Protein AF-A0A5N5TKJ5-F1 (afdb_monomer)

Organism: NCBI:txid96803

Mean predicted aligned error: 15.12 Å

InterPro domains:
  IPR002557 Chitin binding domain [PS50940] (40-104)
  IPR036508 Chitin binding domain superfamily [SSF57625] (47-100)

Solvent-accessible surface area (backbone atoms only — not comparable to full-atom values): 9322 Å² total; per-residue (Å²): 134,87,82,80,95,79,81,95,72,79,74,80,70,78,76,73,74,76,82,70,72,84,66,80,72,65,76,55,47,65,67,58,98,58,39,53,54,40,43,51,61,48,22,50,69,64,67,45,79,70,41,59,42,60,32,34,79,39,33,38,24,27,26,42,13,38,72,52,97,88,67,50,44,31,41,44,100,60,72,46,71,42,61,93,67,24,30,49,24,54,72,77,65,42,68,39,79,52,92,52,90,65,63,38,52,37,85,55,74,81,60,50,85,70,39,80,63,49,67,46,78,44,70,38,75,88,39,88,54,28,31,29,45,22,53,86,34,39,69,50,72,87,37,67,60,76,80,76,81,73,86,126

Nearest PDB structures (foldseek):
  8in6-assembly1_A  TM=4.153E-01  e=6.806E-06  Aplysia kurodai
  4z4a-assembly1_A  TM=6.608E-01  e=1.375E-02  Pseudocercospora fuligena
  8ebb-assembly1_A  TM=4.143E-01  e=3.073E+00  Fusarium oxysporum f. sp. lycopersici
  3edl-assembly1_D  TM=5.108E-01  e=9.534E+00  Drosophila melanogaster
  7q4o-assembly1_C  TM=3.781E-01  e=8.407E+00  Homo sapiens

Secondary structure (DSSP, 8-state):
--------------------------S-TT--SSTT--HHHHHHHH--TT-EEE-SS-TTEEEEEEE-TTS-EEE-SSPEEPPTTEEEETTTTEEEE-SS----S--SGGGS----SS-EEEE-SS-TTEEEEEETTEEPSPEE--------

Radius of gyration: 24.61 Å; Cα contacts (8 Å, |Δi|>4): 238; chains: 1; bounding box: 104×35×36 Å

Foldseek 3Di:
DDDDDDDPPPPPPPPPPPPPPPPPPQPAQPQPPDLLDFQFNVQQVVVDFQQWAADQQAQQWIWGFHADPVGGTGTDLAIDGHPPQWGQNNVVSDTDGHPDDDGGSHPDCPNVDWQPQDFDWAANSRHNQWIWTDDRRDTDPIDGDDPPPPDD

Structure (mmCIF, N/CA/C/O backbone):
data_AF-A0A5N5TKJ5-F1
#
_entry.id   AF-A0A5N5TKJ5-F1
#
loop_
_atom_site.group_PDB
_atom_site.id
_atom_site.type_symbol
_atom_site.label_atom_id
_atom_site.label_alt_id
_atom_site.label_comp_id
_atom_site.label_asym_id
_atom_site.label_entity_id
_atom_site.label_seq_id
_atom_site.pdbx_PDB_ins_code
_atom_site.Cartn_x
_atom_site.Cartn_y
_atom_site.Cartn_z
_atom_site.occupancy
_atom_site.B_iso_or_equiv
_atom_site.auth_seq_id
_atom_site.auth_comp_id
_atom_site.auth_asym_id
_atom_site.auth_atom_id
_atom_site.pdbx_PDB_model_num
ATOM 1 N N . MET A 1 1 ? -73.879 13.593 -19.289 1.00 39.69 1 MET A N 1
ATOM 2 C CA . MET A 1 1 ? -72.584 12.938 -19.588 1.00 39.69 1 MET A CA 1
ATOM 3 C C . MET A 1 1 ? -71.512 13.962 -19.231 1.00 39.69 1 MET A C 1
ATOM 5 O O . MET A 1 1 ? -71.574 15.050 -19.777 1.00 39.69 1 MET A O 1
ATOM 9 N N . LYS A 1 2 ? -70.895 13.836 -18.043 1.00 41.53 2 LYS A N 1
ATOM 10 C CA . LYS A 1 2 ? -69.502 13.362 -17.836 1.00 41.53 2 LYS A CA 1
ATOM 11 C C . LYS A 1 2 ? -68.504 14.207 -18.648 1.00 41.53 2 LYS A C 1
ATOM 13 O O . LYS A 1 2 ? -68.621 14.227 -19.858 1.00 41.53 2 LYS A O 1
ATOM 18 N N . GLY A 1 3 ? -67.514 14.886 -18.088 1.00 35.53 3 GLY A N 1
ATOM 19 C CA . GLY A 1 3 ? -66.972 14.902 -16.739 1.00 35.53 3 GLY A CA 1
ATOM 20 C C . GLY A 1 3 ? -65.957 16.043 -16.653 1.00 35.53 3 GLY A C 1
ATOM 21 O O . GLY A 1 3 ? -65.399 16.472 -17.659 1.00 35.53 3 GLY A O 1
ATOM 22 N N . SER A 1 4 ? -65.825 16.564 -15.443 1.00 43.16 4 SER A N 1
ATOM 23 C CA . SER A 1 4 ? -65.094 17.770 -15.083 1.00 43.16 4 SER A CA 1
ATOM 24 C C . SER A 1 4 ? -63.581 17.641 -15.275 1.00 43.16 4 SER A C 1
ATOM 26 O O . SER A 1 4 ? -62.994 16.611 -14.958 1.00 43.16 4 SER A O 1
ATOM 28 N N . LEU A 1 5 ? -63.005 18.745 -15.749 1.00 50.66 5 LEU A N 1
ATOM 29 C CA . LEU A 1 5 ? -61.624 19.223 -15.668 1.00 50.66 5 LEU A CA 1
ATOM 30 C C . LEU A 1 5 ? -60.730 18.481 -14.646 1.00 50.66 5 LEU A C 1
ATOM 32 O O . LEU A 1 5 ? -60.745 18.791 -13.458 1.00 50.66 5 LEU A O 1
ATOM 36 N N . TYR A 1 6 ? -59.917 17.537 -15.114 1.00 48.31 6 TYR A N 1
ATOM 37 C CA . TYR A 1 6 ? -58.770 17.004 -14.380 1.00 48.31 6 TYR A CA 1
ATOM 38 C C . TYR A 1 6 ? -57.611 16.825 -15.363 1.00 48.31 6 TYR A C 1
ATOM 40 O O . TYR A 1 6 ? -57.827 16.463 -16.517 1.00 48.31 6 TYR A O 1
ATOM 48 N N . ILE A 1 7 ? -56.391 17.012 -14.856 1.00 47.88 7 ILE A N 1
ATOM 49 C CA . ILE A 1 7 ? -55.093 16.804 -15.523 1.00 47.88 7 ILE A CA 1
ATOM 50 C C . ILE A 1 7 ? -54.577 18.032 -16.301 1.00 47.88 7 ILE A C 1
ATOM 52 O O . ILE A 1 7 ? -54.312 17.996 -17.496 1.00 47.88 7 ILE A O 1
ATOM 56 N N . LEU A 1 8 ? -54.349 19.126 -15.567 1.00 45.50 8 LEU A N 1
ATOM 57 C CA . LEU A 1 8 ? -53.412 20.202 -15.937 1.00 45.50 8 LEU A CA 1
ATOM 58 C C . LEU A 1 8 ? -52.141 20.113 -15.067 1.00 45.50 8 LEU A C 1
ATOM 60 O O . LEU A 1 8 ? -51.624 21.087 -14.534 1.00 45.50 8 LEU A O 1
ATOM 64 N N . SER A 1 9 ? -51.653 18.888 -14.884 1.00 45.66 9 SER A N 1
ATOM 65 C CA . SER A 1 9 ? -50.318 18.583 -14.362 1.00 45.66 9 SER A CA 1
ATOM 66 C C . SER A 1 9 ? -49.782 17.383 -15.130 1.00 45.66 9 SER A C 1
ATOM 68 O O . SER A 1 9 ? -49.502 16.326 -14.575 1.00 45.66 9 SER A O 1
ATOM 70 N N . LEU A 1 10 ? -49.702 17.538 -16.454 1.00 44.81 10 LEU A N 1
ATOM 71 C CA . LEU A 1 10 ? -48.809 16.727 -17.268 1.00 44.81 10 LEU A CA 1
ATOM 72 C C . LEU A 1 10 ? -47.404 17.247 -17.000 1.00 44.81 10 LEU A C 1
ATOM 74 O O . LEU A 1 10 ? -46.910 18.187 -17.614 1.00 44.81 10 LEU A O 1
ATOM 78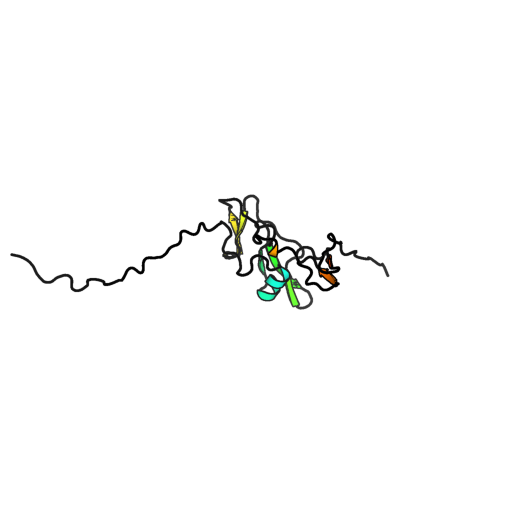 N N . VAL A 1 11 ? -46.854 16.654 -15.954 1.00 46.53 11 VAL A N 1
ATOM 79 C CA . VAL A 1 11 ? -45.448 16.450 -15.685 1.00 46.53 11 VAL A CA 1
ATOM 80 C C . VAL A 1 11 ? -44.692 16.266 -17.005 1.00 46.53 11 VAL A C 1
ATOM 82 O O . VAL A 1 11 ? -44.641 15.176 -17.562 1.00 46.53 11 VAL A O 1
ATOM 85 N N . ILE A 1 12 ? -44.115 17.349 -17.520 1.00 49.12 12 ILE A N 1
ATOM 86 C CA . ILE A 1 12 ? -43.004 17.276 -18.466 1.00 49.12 12 ILE A CA 1
ATOM 87 C C . ILE A 1 12 ? -41.753 17.183 -17.588 1.00 49.12 12 ILE A C 1
ATOM 89 O O . ILE A 1 12 ? -41.010 18.146 -17.427 1.00 49.12 12 ILE A O 1
ATOM 93 N N . PHE A 1 13 ? -41.561 16.029 -16.944 1.00 44.94 13 PHE A N 1
ATOM 94 C CA . PHE A 1 13 ? -40.211 15.581 -16.639 1.00 44.94 13 PHE A CA 1
ATOM 95 C C . PHE A 1 13 ? -39.753 14.896 -17.913 1.00 44.94 13 PHE A C 1
ATOM 97 O O . PHE A 1 13 ? -40.182 13.793 -18.239 1.00 44.94 13 PHE A O 1
ATOM 104 N N . ILE A 1 14 ? -38.950 15.624 -18.681 1.00 45.97 14 ILE A N 1
ATOM 105 C CA . ILE A 1 14 ? -38.057 15.015 -19.652 1.00 45.97 14 ILE A CA 1
ATOM 106 C C . ILE A 1 14 ? -37.255 14.007 -18.833 1.00 45.97 14 ILE A C 1
ATOM 108 O O . ILE A 1 14 ? -36.4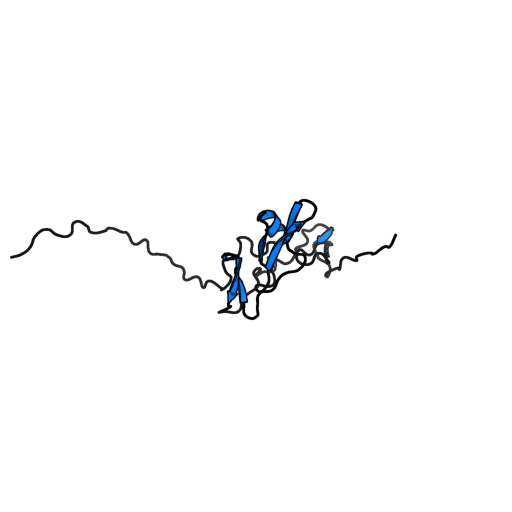35 14.402 -18.004 1.00 45.97 14 ILE A O 1
ATOM 112 N N . GLU A 1 15 ? -37.567 12.723 -19.002 1.00 44.34 15 GLU A N 1
ATOM 113 C CA . GLU A 1 15 ? -36.657 11.643 -18.664 1.00 44.34 15 GLU A CA 1
ATOM 114 C C . GLU A 1 15 ? -35.375 11.946 -19.438 1.00 44.34 15 GLU A C 1
ATOM 116 O O . GLU A 1 15 ? -35.259 11.691 -20.638 1.00 44.34 15 GLU A O 1
ATOM 121 N N . LEU A 1 16 ? -34.422 12.584 -18.760 1.00 49.03 16 LEU A N 1
ATOM 122 C CA . LEU A 1 16 ? -33.028 12.453 -19.121 1.00 49.03 16 LEU A CA 1
ATOM 123 C C . LEU A 1 16 ? -32.750 10.974 -18.922 1.00 49.03 16 LEU A C 1
ATOM 125 O O . LEU A 1 16 ? -32.536 10.529 -17.797 1.00 49.03 16 LEU A O 1
ATOM 129 N N . ALA A 1 17 ? -32.898 10.233 -20.021 1.00 43.38 17 ALA A N 1
ATOM 130 C CA . ALA A 1 17 ? -32.503 8.852 -20.148 1.00 43.38 17 ALA A CA 1
ATOM 131 C C . ALA A 1 17 ? -31.145 8.728 -19.469 1.00 43.38 17 ALA A C 1
ATOM 133 O O . ALA A 1 17 ? -30.146 9.293 -19.921 1.00 43.38 17 ALA A O 1
ATOM 134 N N . SER A 1 18 ? -31.167 8.066 -18.320 1.00 49.75 18 SER A N 1
ATOM 135 C CA . SER A 1 18 ? -29.999 7.629 -17.599 1.00 49.75 18 SER A CA 1
ATOM 136 C C . SER A 1 18 ? -29.209 6.783 -18.583 1.00 49.75 18 SER A C 1
ATOM 138 O O . SER A 1 18 ? -29.558 5.637 -18.871 1.00 49.75 18 SER A O 1
ATOM 140 N N . ASN A 1 19 ? -28.177 7.387 -19.167 1.00 43.00 19 ASN A N 1
ATOM 141 C CA . ASN A 1 19 ? -27.157 6.682 -19.915 1.00 43.00 19 ASN A CA 1
ATOM 142 C C . ASN A 1 19 ? -26.294 5.945 -18.886 1.00 43.00 19 ASN A C 1
ATOM 144 O O . ASN A 1 19 ? -25.122 6.259 -18.695 1.00 43.00 19 ASN A O 1
ATOM 148 N N . GLU A 1 20 ? -26.922 5.018 -18.163 1.00 43.94 20 GLU A N 1
ATOM 149 C CA . GLU A 1 20 ? -26.237 4.052 -17.330 1.00 43.94 20 GLU A CA 1
ATOM 150 C C . GLU A 1 20 ? -25.595 3.095 -18.320 1.00 43.94 20 GLU A C 1
ATOM 152 O O . GLU A 1 20 ? -26.176 2.117 -18.795 1.00 43.94 20 GLU A O 1
ATOM 157 N N . VAL A 1 21 ? -24.377 3.454 -18.717 1.00 37.38 21 VAL A N 1
ATOM 158 C CA . VAL A 1 21 ? -23.401 2.459 -19.113 1.00 37.38 21 VAL A CA 1
ATOM 159 C C . VAL A 1 21 ? -23.397 1.479 -17.948 1.00 37.38 21 VAL A C 1
ATOM 161 O O . VAL A 1 21 ? -22.948 1.835 -16.863 1.00 37.38 21 VAL A O 1
ATOM 164 N N . TYR A 1 22 ? -23.955 0.282 -18.151 1.00 37.84 22 TYR A N 1
ATOM 165 C CA . TYR A 1 22 ? -23.694 -0.872 -17.299 1.00 37.84 22 TYR A CA 1
ATOM 166 C C . TYR A 1 22 ? -22.195 -1.155 -17.416 1.00 37.84 22 TYR A C 1
ATOM 168 O O . TYR A 1 22 ? -21.749 -2.013 -18.179 1.00 37.84 22 TYR A O 1
ATOM 176 N N . GLY A 1 23 ? -21.408 -0.336 -16.721 1.00 35.34 23 GLY A N 1
ATOM 177 C CA . GLY A 1 23 ? -20.046 -0.635 -16.378 1.00 35.34 23 GLY A CA 1
ATOM 178 C C . GLY A 1 23 ? -20.148 -1.890 -15.547 1.00 35.34 23 GLY A C 1
ATOM 179 O O . GLY A 1 23 ? -20.817 -1.926 -14.520 1.00 35.34 23 GLY A O 1
ATOM 180 N N . PHE A 1 24 ? -19.546 -2.954 -16.048 1.00 38.41 24 PHE A N 1
ATOM 181 C CA . PHE A 1 24 ? -19.089 -4.018 -15.187 1.00 38.41 24 PHE A CA 1
ATOM 182 C C . PHE A 1 24 ? -18.173 -3.306 -14.184 1.00 38.41 24 PHE A C 1
ATOM 184 O O . PHE A 1 24 ? -17.051 -2.991 -14.558 1.00 38.41 24 PHE A O 1
ATOM 191 N N . GLU A 1 25 ? -18.665 -2.894 -13.011 1.00 43.00 25 GLU A N 1
ATOM 192 C CA . GLU A 1 25 ? -17.791 -2.454 -11.926 1.00 43.00 25 GLU A CA 1
ATOM 193 C C . GLU A 1 25 ? -16.975 -3.701 -11.600 1.00 43.00 25 GLU A C 1
ATOM 195 O O . GLU A 1 25 ? -17.534 -4.667 -11.063 1.00 43.00 25 GLU A O 1
ATOM 200 N N . PRO A 1 26 ? -15.689 -3.781 -11.999 1.00 48.16 26 PRO A N 1
ATOM 201 C CA . PRO A 1 26 ? -14.871 -4.823 -11.422 1.00 48.16 26 PRO A CA 1
ATOM 202 C C . PRO A 1 26 ? -14.911 -4.563 -9.909 1.00 48.16 26 PRO A C 1
ATOM 204 O O . PRO A 1 26 ? -14.977 -3.405 -9.495 1.00 48.16 26 PRO A O 1
ATOM 207 N N . GLN A 1 27 ? -14.954 -5.624 -9.100 1.00 45.88 27 GLN A N 1
ATOM 208 C CA . GLN A 1 27 ? -14.956 -5.581 -7.629 1.00 45.88 27 GLN A CA 1
ATOM 209 C C . GLN A 1 27 ? -13.607 -5.043 -7.122 1.00 45.88 27 GLN A C 1
ATOM 211 O O . GLN A 1 27 ? -12.815 -5.715 -6.475 1.00 45.88 27 GLN A O 1
ATOM 216 N N . VAL A 1 28 ? -13.314 -3.817 -7.517 1.00 52.50 28 VAL A N 1
ATOM 217 C CA . VAL A 1 28 ? -12.184 -2.999 -7.160 1.00 52.50 28 VAL A CA 1
ATOM 218 C C . VAL A 1 28 ? -12.868 -1.767 -6.607 1.00 52.50 28 VAL A C 1
ATOM 220 O O . VAL A 1 28 ? -13.186 -0.833 -7.341 1.00 52.50 28 VAL A O 1
ATOM 223 N N . GLY A 1 29 ? -13.260 -1.857 -5.330 1.00 53.44 29 GLY A N 1
ATOM 224 C CA . GLY A 1 29 ? -13.939 -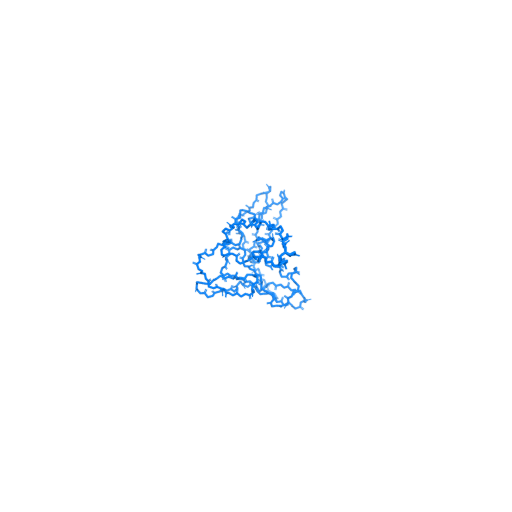0.767 -4.626 1.00 53.44 29 GLY A CA 1
ATOM 225 C C . GLY A 1 29 ? -13.229 0.540 -4.950 1.00 53.44 29 GLY A C 1
ATOM 226 O O . GLY A 1 29 ? -12.004 0.557 -4.886 1.00 53.44 29 GLY A O 1
ATOM 227 N N . THR A 1 30 ? -13.988 1.545 -5.402 1.00 59.00 30 THR A N 1
ATOM 228 C CA . THR A 1 30 ? -13.518 2.738 -6.133 1.00 59.00 30 THR A CA 1
ATOM 229 C C . THR A 1 30 ? -12.014 2.977 -5.984 1.00 59.00 30 THR A C 1
ATOM 231 O O . THR A 1 30 ? -11.565 3.510 -4.964 1.00 59.00 30 THR A O 1
ATOM 234 N N . LEU A 1 31 ? -11.234 2.513 -6.966 1.00 62.88 31 LEU A N 1
ATOM 235 C CA . LEU A 1 31 ? -9.795 2.760 -6.984 1.00 62.88 31 LEU A CA 1
ATOM 236 C C . LEU A 1 31 ? -9.534 4.269 -6.871 1.00 62.88 31 LEU A C 1
ATOM 238 O O . LEU A 1 31 ? -10.342 5.062 -7.364 1.00 62.88 31 LEU A O 1
ATOM 242 N N . PRO A 1 32 ? -8.426 4.679 -6.241 1.00 67.62 32 PRO A N 1
ATOM 243 C CA . PRO A 1 32 ? -8.021 6.073 -6.277 1.00 67.62 32 PRO A CA 1
ATOM 244 C C . PRO A 1 32 ? -7.740 6.522 -7.713 1.00 67.62 32 PRO A C 1
ATOM 246 O O . PRO A 1 32 ? -7.457 5.704 -8.591 1.00 67.62 32 PRO A O 1
ATOM 249 N N . ASP A 1 33 ? -7.791 7.840 -7.924 1.00 69.06 33 ASP A N 1
ATOM 250 C CA . ASP A 1 33 ? -7.579 8.476 -9.233 1.00 69.06 33 ASP A CA 1
ATOM 251 C C . ASP A 1 33 ? -6.249 8.058 -9.887 1.00 69.06 33 ASP A C 1
ATOM 253 O O . ASP A 1 33 ? -6.158 7.963 -11.111 1.00 69.06 33 ASP A O 1
ATOM 257 N N . ASP A 1 34 ? -5.234 7.775 -9.065 1.00 74.31 34 ASP A N 1
ATOM 258 C CA . ASP A 1 34 ? -4.008 7.091 -9.466 1.00 74.31 34 ASP A CA 1
ATOM 259 C C . ASP A 1 34 ? -3.962 5.703 -8.800 1.00 74.31 34 ASP A C 1
ATOM 261 O O . ASP A 1 34 ? -3.693 5.620 -7.603 1.00 74.31 34 ASP A O 1
ATOM 265 N N . PRO A 1 35 ? -4.220 4.607 -9.538 1.00 72.06 35 PRO A N 1
ATOM 266 C CA . PRO A 1 35 ? -4.225 3.250 -8.998 1.00 72.06 35 PRO A CA 1
ATOM 267 C C . PRO A 1 35 ? -2.817 2.672 -8.798 1.00 72.06 35 PRO A C 1
ATOM 269 O O . PRO A 1 35 ? -2.668 1.561 -8.282 1.00 72.06 35 PRO A O 1
ATOM 272 N N . CYS A 1 36 ? -1.775 3.417 -9.158 1.00 77.38 36 CYS A N 1
ATOM 273 C CA . CYS A 1 36 ? -0.377 3.029 -9.040 1.00 77.38 36 CYS A CA 1
ATOM 274 C C . CYS A 1 36 ? 0.384 3.947 -8.056 1.00 77.38 36 CYS A C 1
ATOM 276 O O . CYS A 1 36 ? 1.602 3.807 -7.935 1.00 77.38 36 CYS A O 1
ATOM 278 N N . ILE A 1 37 ? -0.312 4.843 -7.330 1.00 81.19 37 ILE A N 1
ATOM 279 C CA . ILE A 1 37 ? 0.312 5.714 -6.325 1.00 81.19 37 ILE A CA 1
ATOM 280 C C . ILE A 1 37 ? 0.994 4.872 -5.246 1.00 81.19 37 ILE A C 1
ATOM 282 O O . ILE A 1 37 ? 0.410 3.940 -4.686 1.00 81.19 37 ILE A O 1
ATOM 286 N N . ASP A 1 38 ? 2.251 5.192 -4.952 1.00 83.44 38 ASP A N 1
ATOM 287 C CA . ASP A 1 38 ? 2.979 4.488 -3.910 1.00 83.44 38 ASP A CA 1
ATOM 288 C C . ASP A 1 38 ? 2.408 4.831 -2.516 1.00 83.44 38 ASP A C 1
ATOM 290 O O . ASP A 1 38 ? 1.954 5.962 -2.287 1.00 83.44 38 ASP A O 1
ATOM 294 N N . PRO A 1 39 ? 2.431 3.891 -1.552 1.00 88.06 39 PRO A N 1
ATOM 295 C CA . PRO A 1 39 ? 1.876 4.117 -0.216 1.00 88.06 39 PRO A CA 1
ATOM 296 C C . PRO A 1 39 ? 2.486 5.316 0.526 1.00 88.06 39 PRO A C 1
ATOM 298 O O . PRO A 1 39 ? 1.821 5.920 1.373 1.00 88.06 39 PRO A O 1
ATOM 301 N N . TRP A 1 40 ? 3.733 5.681 0.215 1.00 87.75 40 TRP A N 1
ATOM 302 C CA . TRP A 1 40 ? 4.432 6.806 0.832 1.00 87.75 40 TRP A CA 1
ATOM 303 C C . TRP A 1 40 ? 3.828 8.136 0.394 1.00 87.75 40 TRP A C 1
ATOM 305 O O . TRP A 1 40 ? 3.398 8.940 1.229 1.00 87.75 40 TRP A O 1
ATOM 315 N N . THR A 1 41 ? 3.715 8.332 -0.917 1.00 87.00 41 THR A N 1
ATOM 316 C CA . THR A 1 41 ? 3.058 9.490 -1.521 1.00 87.00 41 THR A CA 1
ATOM 317 C C . THR A 1 41 ? 1.580 9.527 -1.140 1.00 87.00 41 THR A C 1
ATOM 319 O O . THR A 1 41 ? 1.069 10.587 -0.779 1.00 87.00 41 THR A O 1
ATOM 322 N N . ALA A 1 42 ? 0.895 8.380 -1.122 1.00 89.12 42 ALA A N 1
ATOM 323 C CA . ALA A 1 42 ? -0.510 8.298 -0.736 1.00 89.12 42 ALA A CA 1
ATOM 324 C C . ALA A 1 42 ? -0.746 8.748 0.718 1.00 89.12 42 ALA A C 1
ATOM 326 O O . ALA A 1 42 ? -1.629 9.572 0.966 1.00 89.12 42 ALA A O 1
ATOM 327 N N . CYS A 1 43 ? 0.057 8.277 1.679 1.00 91.75 43 CYS A N 1
ATOM 328 C CA . CYS A 1 43 ? -0.054 8.707 3.076 1.00 91.75 43 CYS A CA 1
ATOM 329 C C . CYS A 1 43 ? 0.339 10.174 3.284 1.00 91.75 43 CYS A C 1
ATOM 331 O O . CYS A 1 43 ? -0.325 10.8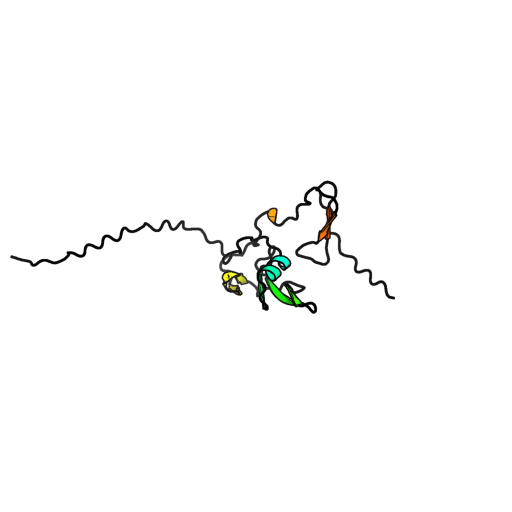82 4.048 1.00 91.75 43 CYS A O 1
ATOM 333 N N . SER A 1 44 ? 1.370 10.645 2.578 1.00 90.06 44 SER A N 1
ATOM 334 C CA . SER A 1 44 ? 1.786 12.049 2.616 1.00 90.06 44 SER A CA 1
ATOM 335 C C . SER A 1 44 ? 0.680 12.979 2.101 1.00 90.06 44 SER A C 1
ATOM 337 O O . SER A 1 44 ? 0.353 13.971 2.755 1.00 90.06 44 SER A O 1
ATOM 339 N N . ASN A 1 45 ? 0.037 12.613 0.986 1.00 89.56 45 ASN A N 1
ATOM 340 C CA . ASN A 1 45 ? -1.063 13.367 0.385 1.00 89.56 45 ASN A CA 1
ATOM 341 C C . ASN A 1 45 ? -2.335 13.325 1.232 1.00 89.56 45 ASN A C 1
ATOM 343 O O . ASN A 1 45 ? -2.995 14.351 1.398 1.00 89.56 45 ASN A O 1
ATOM 347 N N . ALA A 1 46 ? -2.681 12.152 1.774 1.00 88.81 46 ALA A N 1
ATOM 348 C CA . ALA A 1 46 ? -3.842 12.005 2.642 1.00 88.81 46 ALA A CA 1
ATOM 349 C C . ALA A 1 46 ? -3.707 12.885 3.890 1.00 88.81 46 ALA A C 1
ATOM 351 O O . ALA A 1 46 ? -4.690 13.484 4.317 1.00 88.81 46 ALA A O 1
ATOM 352 N N . ASN A 1 47 ? -2.496 12.981 4.458 1.00 89.94 47 ASN A N 1
ATOM 353 C CA . ASN A 1 47 ? -2.184 13.796 5.636 1.00 89.94 47 ASN A CA 1
ATOM 354 C C . ASN A 1 47 ? -3.148 13.544 6.821 1.00 89.94 47 ASN A C 1
ATOM 356 O O . ASN A 1 47 ? -3.501 14.446 7.585 1.00 89.94 47 ASN A O 1
ATOM 360 N N . VAL A 1 48 ? -3.599 12.296 6.967 1.00 93.50 48 VAL A N 1
ATOM 361 C CA . VAL A 1 48 ? -4.544 11.852 7.998 1.00 93.50 48 VAL A CA 1
ATOM 362 C C . VAL A 1 48 ? -3.981 10.605 8.669 1.00 93.50 48 VAL A C 1
ATOM 364 O O . VAL A 1 48 ? -3.647 9.618 8.015 1.00 93.50 48 VAL A O 1
ATOM 367 N N . LEU A 1 49 ? -3.878 10.642 9.998 1.00 94.44 49 LEU A N 1
ATOM 368 C CA . LEU A 1 49 ? -3.430 9.491 10.779 1.00 94.44 49 LEU A CA 1
ATOM 369 C C . LEU A 1 49 ? -4.474 8.379 10.759 1.00 94.44 49 LEU A C 1
ATOM 371 O O . LEU A 1 49 ? -5.674 8.634 10.828 1.00 94.44 49 LEU A O 1
ATOM 375 N N . LEU A 1 50 ? -3.986 7.142 10.736 1.00 94.06 50 LEU A N 1
ATOM 376 C CA . LEU A 1 50 ? -4.760 5.904 10.668 1.00 94.06 50 LEU A CA 1
ATOM 377 C C . LEU A 1 50 ? -5.595 5.749 9.388 1.00 94.06 50 LEU A C 1
ATOM 379 O O . LEU A 1 50 ? -6.345 4.780 9.275 1.00 94.06 50 LEU A O 1
ATOM 383 N N . TYR A 1 51 ? -5.443 6.661 8.424 1.00 95.44 51 TYR A N 1
ATOM 384 C CA . TYR A 1 51 ? -5.983 6.484 7.085 1.00 95.44 51 TYR A CA 1
ATOM 385 C C . TYR A 1 51 ? -5.337 5.263 6.430 1.00 95.44 51 TYR A C 1
ATOM 387 O O . TYR A 1 51 ? -4.158 4.988 6.663 1.00 95.44 51 TYR A O 1
ATOM 395 N N . LYS A 1 52 ? -6.105 4.507 5.648 1.00 95.06 52 LYS A N 1
ATOM 396 C CA . LYS A 1 52 ? -5.626 3.294 4.994 1.00 95.06 52 LYS A CA 1
ATOM 397 C C . LYS A 1 52 ? -5.495 3.531 3.500 1.00 95.06 52 LYS A C 1
ATOM 399 O O . LYS A 1 52 ? -6.432 3.977 2.837 1.00 95.06 52 LYS A O 1
ATOM 404 N N . VAL A 1 53 ? -4.327 3.194 2.979 1.00 91.56 53 VAL A N 1
ATOM 405 C CA . VAL A 1 53 ? -4.015 3.252 1.552 1.00 91.56 53 VAL A CA 1
ATOM 406 C C . VAL A 1 53 ? -3.804 1.828 1.060 1.00 91.56 53 VAL A C 1
ATOM 408 O O . VAL A 1 53 ? -3.309 0.980 1.797 1.00 91.56 53 VAL A O 1
ATOM 411 N N . TYR A 1 54 ? -4.253 1.533 -0.148 1.00 88.31 54 TYR A N 1
ATOM 412 C CA . TYR A 1 54 ? -4.182 0.193 -0.722 1.00 88.31 54 TYR A CA 1
ATOM 413 C C . TYR A 1 54 ? -2.728 -0.193 -1.041 1.00 88.31 54 TYR A C 1
ATOM 415 O O . TYR A 1 54 ? -1.867 0.671 -1.212 1.00 88.31 54 TYR A O 1
ATOM 423 N N . ASP A 1 55 ? -2.453 -1.491 -1.127 1.00 88.19 55 ASP A N 1
ATOM 424 C CA . ASP A 1 55 ? -1.231 -1.995 -1.752 1.00 88.19 55 ASP A CA 1
ATOM 425 C C . ASP A 1 55 ? -1.437 -2.054 -3.283 1.00 88.19 55 ASP A C 1
ATOM 427 O O . ASP A 1 55 ? -2.371 -2.714 -3.757 1.00 88.19 55 ASP A O 1
ATOM 431 N N . PRO A 1 56 ? -0.604 -1.372 -4.093 1.00 83.25 56 PRO A N 1
ATOM 432 C CA . PRO A 1 56 ? -0.793 -1.331 -5.544 1.00 83.25 56 PRO A CA 1
ATOM 433 C C . PRO A 1 56 ? -0.662 -2.675 -6.263 1.00 83.25 56 PRO A C 1
ATOM 435 O O . PRO A 1 56 ? -1.211 -2.839 -7.359 1.00 83.25 56 PRO A O 1
ATOM 438 N N . MET A 1 57 ? 0.063 -3.629 -5.677 1.00 79.44 57 MET A N 1
ATOM 439 C CA . MET A 1 57 ? 0.375 -4.935 -6.262 1.00 79.44 57 MET A CA 1
ATOM 440 C C . MET A 1 57 ? -0.473 -6.072 -5.700 1.00 79.44 57 MET A C 1
ATOM 442 O O . MET A 1 57 ? -0.581 -7.111 -6.355 1.00 79.44 57 MET A O 1
ATOM 446 N N . ASP A 1 58 ? -1.090 -5.886 -4.536 1.00 86.12 58 ASP A N 1
ATOM 447 C CA . ASP A 1 58 ? -1.901 -6.902 -3.875 1.00 86.12 58 ASP A CA 1
ATOM 448 C C . ASP A 1 58 ? -3.182 -6.295 -3.291 1.00 86.12 58 ASP A C 1
ATOM 450 O O . ASP A 1 58 ? -3.186 -5.677 -2.232 1.00 86.12 58 ASP A O 1
ATOM 454 N N . CYS A 1 59 ? -4.309 -6.519 -3.963 1.00 88.69 59 CYS A N 1
ATOM 455 C CA . CYS A 1 59 ? -5.612 -5.992 -3.548 1.00 88.69 59 CYS A CA 1
ATOM 456 C C . CYS A 1 59 ? -6.124 -6.546 -2.204 1.00 88.69 59 CYS A C 1
ATOM 458 O O . CYS A 1 59 ? -7.079 -6.003 -1.649 1.00 88.69 59 CYS A O 1
ATOM 460 N N . HIS A 1 60 ? -5.487 -7.579 -1.645 1.00 92.38 60 HIS A N 1
ATOM 461 C CA . HIS A 1 60 ? -5.799 -8.105 -0.312 1.00 92.38 60 HIS A CA 1
ATOM 462 C C . HIS A 1 60 ? -4.989 -7.413 0.789 1.00 92.38 60 HIS A C 1
ATOM 464 O O . HIS A 1 60 ? -5.086 -7.787 1.960 1.00 92.38 60 HIS A O 1
ATOM 470 N N . LYS A 1 61 ? -4.152 -6.434 0.430 1.00 93.19 61 LYS A N 1
ATOM 471 C CA . LYS A 1 61 ? -3.260 -5.736 1.347 1.00 93.19 61 LYS A CA 1
ATOM 472 C C . LYS A 1 61 ? -3.475 -4.232 1.331 1.00 93.19 61 LYS A C 1
ATOM 474 O O . LYS A 1 61 ? -3.961 -3.638 0.370 1.00 93.19 61 LYS A O 1
ATOM 479 N N . TYR A 1 62 ? -3.104 -3.617 2.444 1.00 94.31 62 TYR A N 1
ATOM 480 C CA . TYR A 1 62 ? -3.163 -2.178 2.640 1.00 94.31 62 TYR A CA 1
ATOM 481 C C . TYR A 1 62 ? -2.101 -1.726 3.640 1.00 94.31 62 TYR A C 1
ATOM 483 O O . TYR A 1 62 ? -1.609 -2.504 4.455 1.00 94.31 62 TYR A O 1
ATOM 491 N N . TYR A 1 63 ? -1.783 -0.443 3.624 1.00 95.31 63 TYR A N 1
ATOM 492 C CA . TYR A 1 63 ? -0.930 0.216 4.601 1.00 95.31 63 TYR A CA 1
ATOM 493 C C . TYR A 1 63 ? -1.764 1.156 5.456 1.00 95.31 63 TYR A C 1
ATOM 495 O O . TYR A 1 63 ? -2.777 1.696 5.009 1.00 95.31 63 TYR A O 1
ATOM 503 N N . GLN A 1 64 ? -1.329 1.372 6.693 1.00 96.75 64 GLN A N 1
ATOM 504 C CA . GLN A 1 64 ? -1.942 2.358 7.575 1.00 96.75 64 GLN A CA 1
ATOM 505 C C . GLN A 1 64 ? -1.005 3.551 7.745 1.00 96.75 64 GLN A C 1
ATOM 507 O O . GLN A 1 64 ? 0.165 3.382 8.068 1.00 96.75 64 GLN A O 1
ATOM 512 N N . CYS A 1 65 ? -1.517 4.762 7.568 1.00 96.62 65 CYS A N 1
ATOM 513 C CA . CYS A 1 65 ? -0.730 5.974 7.716 1.00 96.62 65 CYS A CA 1
ATOM 514 C C . CYS A 1 65 ? -0.491 6.272 9.203 1.00 96.62 65 CYS A C 1
ATOM 516 O O . CYS A 1 65 ? -1.425 6.485 9.978 1.00 96.62 65 CYS A O 1
ATOM 518 N N . ILE A 1 66 ? 0.766 6.276 9.624 1.00 95.88 66 ILE A N 1
ATOM 519 C CA . ILE A 1 66 ? 1.219 6.504 10.996 1.00 95.88 66 ILE A CA 1
ATOM 520 C C . ILE A 1 66 ? 2.132 7.728 11.057 1.00 95.88 66 ILE A C 1
ATOM 522 O O . ILE A 1 66 ? 2.637 8.192 10.040 1.00 95.88 66 ILE A O 1
ATOM 526 N N . LYS A 1 67 ? 2.320 8.275 12.261 1.00 95.50 67 LYS A N 1
ATOM 527 C CA . LYS A 1 67 ? 3.241 9.393 12.480 1.00 95.50 67 LYS A CA 1
ATOM 528 C C . LYS A 1 67 ? 4.609 8.875 12.893 1.00 95.50 67 LYS A C 1
ATOM 530 O O . LYS A 1 67 ? 4.679 8.088 13.838 1.00 95.50 67 LYS A O 1
ATOM 535 N N . ASP A 1 68 ? 5.664 9.350 12.247 1.00 91.69 68 ASP A N 1
ATOM 536 C CA . ASP A 1 68 ? 7.033 9.099 12.696 1.00 91.69 68 ASP A CA 1
ATOM 537 C C . ASP A 1 68 ? 7.447 10.044 13.849 1.00 91.69 68 ASP A C 1
ATOM 539 O O . ASP A 1 68 ? 6.674 10.886 14.324 1.00 91.69 68 ASP A O 1
ATOM 543 N N . SER A 1 69 ? 8.689 9.896 14.320 1.00 90.75 69 SER A N 1
ATOM 544 C CA . SER A 1 69 ? 9.280 10.742 15.366 1.00 90.75 69 SER A CA 1
ATOM 545 C C . SER A 1 69 ? 9.514 12.195 14.945 1.00 90.75 69 SER A C 1
ATOM 547 O O . SER A 1 69 ? 9.647 13.064 15.806 1.00 90.75 69 SER A O 1
ATOM 549 N N . GLU A 1 70 ? 9.581 12.460 13.643 1.00 92.50 70 GLU A N 1
ATOM 550 C CA . GLU A 1 70 ? 9.838 13.775 13.048 1.00 92.50 70 GLU A CA 1
ATOM 551 C C . GLU A 1 70 ? 8.532 14.523 12.734 1.00 92.50 70 GLU A C 1
ATOM 553 O O . GLU A 1 70 ? 8.530 15.727 12.482 1.00 92.50 70 GLU A O 1
ATOM 558 N N . GLY A 1 71 ? 7.399 13.830 12.849 1.00 90.62 71 GLY A N 1
ATOM 559 C CA . GLY A 1 71 ? 6.064 14.353 12.638 1.00 90.62 71 GLY A CA 1
ATOM 560 C C . GLY A 1 71 ? 5.509 14.121 11.232 1.00 90.62 71 GLY A C 1
ATOM 561 O O . GLY A 1 71 ? 4.399 14.594 10.972 1.00 90.62 71 GLY A O 1
ATOM 562 N N . ASN A 1 72 ? 6.218 13.396 10.366 1.00 90.94 72 ASN A N 1
ATOM 563 C CA . ASN A 1 72 ? 5.757 13.032 9.030 1.00 90.94 72 ASN A CA 1
ATOM 564 C C . ASN A 1 72 ? 4.706 11.919 9.111 1.00 90.94 72 ASN A C 1
ATOM 566 O O . ASN A 1 72 ? 4.736 11.083 10.017 1.00 90.94 72 ASN A O 1
ATOM 570 N N . ILE A 1 73 ? 3.768 11.914 8.160 1.00 93.44 73 ILE A N 1
ATOM 571 C CA . ILE A 1 73 ? 2.757 10.862 8.026 1.00 93.44 73 ILE A CA 1
ATOM 572 C C . ILE A 1 73 ? 3.199 9.906 6.925 1.00 93.44 73 ILE A C 1
ATOM 574 O O . ILE A 1 73 ? 3.236 10.281 5.755 1.00 93.44 73 ILE A O 1
ATOM 578 N N . LEU A 1 74 ? 3.534 8.686 7.327 1.00 92.56 74 LEU A N 1
ATOM 579 C CA . LEU A 1 74 ? 4.150 7.652 6.501 1.00 92.56 74 LEU A CA 1
ATOM 580 C C . LEU A 1 74 ? 3.336 6.355 6.606 1.00 92.56 74 LEU A C 1
ATOM 582 O O . LEU A 1 74 ? 2.648 6.159 7.610 1.00 92.56 74 LEU A O 1
ATOM 586 N N . PRO A 1 75 ? 3.376 5.460 5.610 1.00 94.25 75 PRO A N 1
ATOM 587 C CA . PRO A 1 75 ? 2.761 4.143 5.728 1.00 94.25 75 PRO A CA 1
ATOM 588 C C . PRO A 1 75 ? 3.448 3.305 6.820 1.00 94.25 75 PRO A C 1
ATOM 590 O O . PRO A 1 7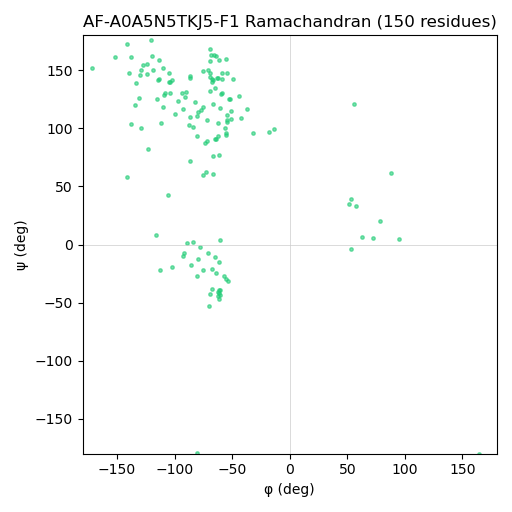5 ? 4.573 3.582 7.232 1.00 94.25 75 PRO A O 1
ATOM 593 N N . THR A 1 76 ? 2.777 2.252 7.285 1.00 93.25 76 THR A N 1
ATOM 594 C CA . THR A 1 76 ? 3.401 1.214 8.116 1.00 93.25 76 THR A CA 1
ATOM 595 C C . THR A 1 76 ? 4.566 0.546 7.385 1.00 93.25 76 THR A C 1
ATOM 597 O O . THR A 1 76 ? 4.490 0.331 6.181 1.00 93.25 76 THR A O 1
ATOM 600 N N . ASP A 1 77 ? 5.599 0.120 8.119 1.00 87.00 77 ASP A N 1
ATOM 601 C CA . ASP A 1 77 ? 6.786 -0.534 7.534 1.00 87.00 77 ASP A CA 1
ATOM 602 C C . ASP A 1 77 ? 6.461 -1.772 6.681 1.00 87.00 77 ASP A C 1
ATOM 604 O O . ASP A 1 77 ? 7.202 -2.116 5.768 1.00 87.00 77 ASP A O 1
ATOM 608 N N . ASN A 1 78 ? 5.372 -2.473 7.007 1.00 86.94 78 ASN A N 1
ATOM 609 C CA . ASN A 1 78 ? 4.890 -3.630 6.262 1.00 86.94 78 ASN A CA 1
ATOM 610 C C . ASN A 1 78 ? 3.397 -3.468 5.946 1.00 86.94 78 ASN A C 1
ATOM 612 O O . ASN A 1 78 ? 2.668 -2.864 6.750 1.00 86.94 78 ASN A O 1
ATOM 616 N N . PRO A 1 79 ? 2.922 -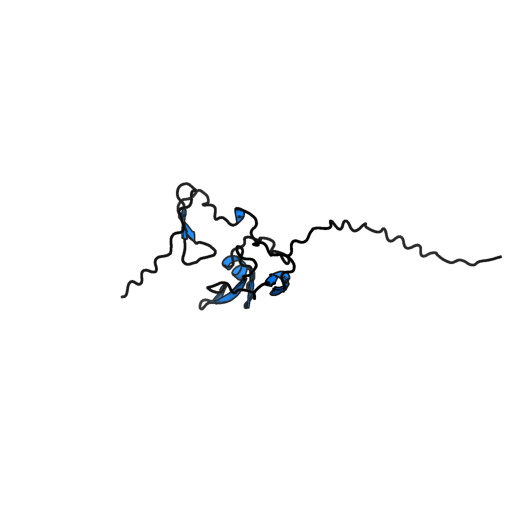4.042 4.828 1.00 92.62 79 PRO A N 1
ATOM 617 C CA . PRO A 1 79 ? 1.503 -4.075 4.525 1.00 92.62 79 PRO A CA 1
ATOM 618 C C . PRO A 1 79 ? 0.755 -4.981 5.508 1.00 92.62 79 PRO A C 1
ATOM 620 O O . PRO A 1 79 ? 1.225 -6.052 5.903 1.00 92.62 79 PRO A O 1
ATOM 623 N N . LEU A 1 80 ? -0.450 -4.562 5.871 1.00 95.62 80 LEU A N 1
ATOM 624 C CA . LEU A 1 80 ? -1.435 -5.368 6.574 1.00 95.62 80 LEU A CA 1
ATOM 625 C C . LEU A 1 80 ? -2.254 -6.154 5.552 1.00 95.62 80 LEU A C 1
ATOM 627 O O . LEU A 1 80 ? -2.552 -5.655 4.472 1.00 95.62 80 LEU A O 1
ATOM 631 N N . SER A 1 81 ? -2.611 -7.390 5.893 1.00 96.06 81 SER A N 1
ATOM 632 C CA . SER A 1 81 ? -3.443 -8.248 5.044 1.00 96.06 81 SER A CA 1
ATOM 633 C C . SER A 1 81 ? -4.878 -8.277 5.558 1.00 96.06 81 SER A C 1
ATOM 635 O O . SER A 1 81 ? -5.098 -8.315 6.770 1.00 96.06 81 SER A O 1
ATOM 637 N N . CYS A 1 82 ? -5.836 -8.280 4.638 1.00 95.94 82 CYS A N 1
ATOM 638 C CA . CYS A 1 82 ? -7.213 -8.657 4.918 1.00 95.94 82 CYS A CA 1
ATOM 639 C C . CYS A 1 82 ? -7.320 -10.160 5.225 1.00 95.94 82 CYS A C 1
ATOM 641 O O . CYS A 1 82 ? -6.397 -10.933 4.938 1.00 95.94 82 CYS A O 1
ATOM 643 N N . ASP A 1 83 ? -8.438 -10.579 5.826 1.00 96.56 83 ASP A N 1
ATOM 644 C CA . ASP A 1 83 ? -8.684 -12.001 6.068 1.00 96.56 83 ASP A CA 1
ATOM 645 C C . ASP A 1 83 ? -8.849 -12.761 4.738 1.00 96.56 83 ASP A C 1
ATOM 647 O O . ASP A 1 83 ? -9.082 -12.186 3.676 1.00 96.56 83 ASP A O 1
ATOM 651 N N . ALA A 1 84 ? -8.724 -14.088 4.782 1.00 93.56 84 ALA A N 1
ATOM 652 C CA . ALA A 1 84 ? -8.838 -14.913 3.582 1.00 93.56 84 ALA A CA 1
ATOM 653 C C . ALA A 1 84 ? -10.213 -14.750 2.901 1.00 93.56 84 ALA A C 1
ATOM 655 O O . ALA A 1 84 ? -11.251 -14.912 3.545 1.00 93.56 84 ALA A O 1
ATOM 656 N N . GLY A 1 85 ? -10.205 -14.491 1.589 1.00 91.56 85 GLY A N 1
ATOM 657 C CA . GLY A 1 85 ? -11.413 -14.214 0.801 1.00 91.56 85 GLY A CA 1
ATOM 658 C C . GLY A 1 85 ? -11.941 -12.787 0.961 1.00 91.56 85 GLY A C 1
ATOM 659 O O . GLY A 1 85 ? -13.128 -12.547 0.732 1.00 91.56 85 GLY A O 1
ATOM 660 N N . GLN A 1 86 ? -11.097 -11.860 1.420 1.00 94.56 86 GLN A N 1
ATOM 661 C CA . GLN A 1 86 ? -11.410 -10.442 1.505 1.00 94.56 86 GLN A CA 1
ATOM 662 C C . GLN A 1 86 ? -10.388 -9.593 0.755 1.00 94.56 86 GLN A C 1
ATOM 664 O O . GLN A 1 86 ? -9.189 -9.864 0.792 1.00 94.56 86 GLN A O 1
ATOM 669 N N . TYR A 1 87 ? -10.863 -8.495 0.179 1.00 92.69 87 TYR A N 1
ATOM 670 C CA . TYR A 1 87 ? -10.046 -7.462 -0.447 1.00 92.69 87 TYR A CA 1
ATOM 671 C C . TYR A 1 87 ? -10.142 -6.157 0.346 1.00 92.69 87 TYR A C 1
ATOM 673 O O . TYR A 1 87 ? -11.096 -5.933 1.098 1.00 92.69 87 TYR A O 1
ATOM 681 N N . PHE A 1 88 ? -9.163 -5.271 0.183 1.00 92.69 88 PHE A N 1
ATOM 682 C CA . PHE A 1 88 ? -9.229 -3.945 0.778 1.00 92.69 88 PHE A CA 1
ATOM 683 C C . PHE A 1 88 ? -10.117 -3.019 -0.066 1.00 92.69 88 PHE A C 1
ATOM 685 O O . PHE A 1 88 ? -9.782 -2.666 -1.198 1.00 92.69 88 PHE A O 1
ATOM 692 N N . ASN A 1 89 ? -11.247 -2.595 0.498 1.00 90.44 89 ASN A N 1
ATOM 693 C CA . ASN A 1 89 ? -12.126 -1.601 -0.100 1.00 90.44 89 ASN A CA 1
ATOM 694 C C . ASN A 1 89 ? -11.657 -0.198 0.313 1.00 90.44 89 ASN A C 1
ATOM 696 O O . ASN A 1 89 ? -11.896 0.258 1.435 1.00 90.44 89 ASN A O 1
ATOM 700 N N . TYR A 1 90 ? -10.987 0.493 -0.612 1.00 87.44 90 TYR A N 1
ATOM 701 C CA . TYR A 1 90 ? -10.432 1.825 -0.368 1.00 87.44 90 TYR A CA 1
ATOM 702 C C . TYR A 1 90 ? -11.510 2.865 -0.025 1.00 87.44 90 TYR A C 1
ATOM 704 O O . TYR A 1 90 ? -11.309 3.669 0.888 1.00 87.44 90 TYR A O 1
ATOM 712 N N . ALA A 1 91 ? -12.665 2.812 -0.694 1.00 87.00 91 ALA A N 1
ATOM 713 C CA . ALA A 1 91 ? -13.779 3.736 -0.477 1.00 87.00 91 ALA A CA 1
ATOM 714 C C . ALA A 1 91 ? -14.313 3.663 0.961 1.00 87.00 91 ALA A C 1
ATOM 716 O O . ALA A 1 91 ? -14.573 4.679 1.604 1.00 87.00 91 ALA A O 1
ATOM 717 N N . GLU A 1 92 ? -14.454 2.437 1.467 1.00 91.31 92 GLU A N 1
ATOM 718 C CA . GLU A 1 92 ? -15.008 2.155 2.792 1.00 91.31 92 GLU A CA 1
ATOM 719 C C . GLU A 1 92 ? -13.947 2.082 3.899 1.00 91.31 92 GLU A C 1
ATOM 721 O O . GLU A 1 92 ? -14.289 1.998 5.081 1.00 91.31 92 GLU A O 1
ATOM 726 N N . GLN A 1 93 ? -12.658 2.132 3.539 1.00 93.69 93 GLN A N 1
ATOM 727 C CA . GLN A 1 93 ? -11.523 2.056 4.465 1.00 93.69 93 GLN A CA 1
ATOM 728 C C . GLN A 1 93 ? -11.523 0.768 5.324 1.00 93.69 93 GLN A C 1
ATOM 730 O O . GLN A 1 93 ? -11.070 0.746 6.481 1.00 93.69 93 GLN A O 1
ATOM 735 N N . ASN A 1 94 ? -12.013 -0.339 4.763 1.00 94.88 94 ASN A N 1
ATOM 736 C CA . ASN A 1 94 ? -12.170 -1.629 5.436 1.00 94.88 94 ASN A CA 1
ATOM 737 C C . ASN A 1 94 ? -11.821 -2.810 4.506 1.00 94.88 94 ASN A C 1
ATOM 739 O O . ASN A 1 94 ? -11.556 -2.631 3.321 1.00 94.88 94 ASN A O 1
ATOM 743 N N . CYS A 1 95 ? -11.779 -4.018 5.069 1.00 95.06 95 CYS A N 1
ATOM 744 C CA . CYS A 1 95 ? -11.726 -5.243 4.278 1.00 95.06 95 CYS A CA 1
ATOM 745 C C . CYS A 1 95 ? -13.157 -5.709 3.998 1.00 95.06 95 CYS A C 1
ATOM 747 O O . CYS A 1 95 ? -13.969 -5.785 4.924 1.00 95.06 95 CYS A O 1
ATOM 749 N N . ALA A 1 96 ? -13.446 -6.022 2.740 1.00 93.75 96 ALA A N 1
ATOM 750 C CA . ALA A 1 96 ? -14.746 -6.476 2.270 1.00 93.75 96 ALA A CA 1
ATOM 751 C C . ALA A 1 96 ? -14.628 -7.880 1.670 1.00 93.75 96 ALA A C 1
ATOM 753 O O . ALA A 1 96 ? -13.576 -8.260 1.163 1.00 93.75 96 ALA A O 1
ATOM 754 N N . THR A 1 97 ? -15.700 -8.665 1.753 1.00 93.38 97 THR A N 1
ATOM 755 C CA . THR A 1 97 ? -15.739 -10.022 1.194 1.00 93.38 97 THR A CA 1
ATOM 756 C C . THR A 1 97 ? -15.629 -9.980 -0.326 1.00 93.38 97 THR A C 1
ATOM 758 O O . THR A 1 97 ? -16.310 -9.194 -0.979 1.00 93.38 97 THR A O 1
ATOM 761 N N . GLU A 1 98 ? -14.799 -10.850 -0.887 1.00 88.50 98 GLU A N 1
ATOM 762 C CA . GLU A 1 98 ? -14.682 -11.026 -2.329 1.00 88.50 98 GLU A CA 1
ATOM 763 C C . GLU A 1 98 ? -15.812 -11.911 -2.865 1.00 88.50 98 GLU A C 1
ATOM 765 O O . GLU A 1 98 ? -15.831 -13.123 -2.644 1.00 88.50 98 GLU A O 1
ATOM 770 N N . ASP A 1 99 ? -16.731 -11.322 -3.630 1.00 86.75 99 ASP A N 1
ATOM 771 C CA . ASP A 1 99 ? -17.681 -12.089 -4.449 1.00 86.75 99 ASP A CA 1
ATOM 772 C C . ASP A 1 99 ? -17.041 -12.567 -5.766 1.00 86.75 99 ASP A C 1
ATOM 774 O O . ASP A 1 99 ? -17.437 -13.577 -6.355 1.00 86.75 99 ASP A O 1
ATOM 778 N N . ILE A 1 100 ? -16.034 -11.827 -6.235 1.00 81.19 100 ILE A N 1
ATOM 779 C CA . ILE A 1 100 ? -15.228 -12.092 -7.427 1.00 81.19 100 ILE A CA 1
ATOM 780 C C . ILE A 1 100 ? -13.764 -11.897 -7.016 1.00 81.19 100 ILE A C 1
ATOM 782 O O . ILE A 1 100 ? -13.499 -10.932 -6.299 1.00 81.19 100 ILE A O 1
ATOM 786 N N . PRO A 1 101 ? -12.820 -12.750 -7.467 1.00 83.31 101 PRO A N 1
ATOM 787 C CA . PRO A 1 101 ? -11.403 -12.559 -7.168 1.00 83.31 101 PRO A CA 1
ATOM 788 C C . PRO A 1 101 ? -10.943 -11.149 -7.535 1.00 83.31 101 PRO A C 1
ATOM 790 O O . PRO A 1 101 ? -11.116 -10.729 -8.687 1.00 83.31 101 PRO A O 1
ATOM 793 N N . CYS A 1 102 ? -10.363 -10.429 -6.577 1.00 85.06 102 CYS A N 1
ATOM 794 C CA . CYS A 1 102 ? -9.869 -9.091 -6.832 1.00 85.06 102 CYS A CA 1
ATOM 795 C C . CYS A 1 102 ? -8.619 -9.137 -7.718 1.00 85.06 102 CYS A C 1
ATOM 797 O O . CYS A 1 102 ? -7.834 -10.092 -7.737 1.00 85.06 102 CYS A O 1
ATOM 799 N N . SER A 1 103 ? -8.437 -8.078 -8.497 1.00 80.25 103 SER A N 1
ATOM 800 C CA . SER A 1 103 ? -7.214 -7.835 -9.251 1.00 80.25 103 SER A CA 1
ATOM 801 C C . SER A 1 103 ? -6.409 -6.744 -8.567 1.00 80.25 103 SER A C 1
ATOM 803 O O . SER A 1 103 ? -6.985 -5.805 -8.017 1.00 80.25 103 SER A O 1
ATOM 805 N N . LYS A 1 104 ? -5.078 -6.828 -8.655 1.00 75.75 104 LYS A N 1
ATOM 806 C CA . LYS A 1 104 ? -4.191 -5.746 -8.214 1.00 75.75 104 LYS A CA 1
ATOM 807 C C . LYS A 1 104 ? -4.636 -4.396 -8.786 1.00 75.75 104 LYS A C 1
ATOM 809 O O . LYS A 1 104 ? -5.074 -4.327 -9.937 1.00 75.75 104 LYS A O 1
ATOM 814 N N . ALA A 1 105 ? -4.508 -3.348 -7.977 1.00 70.88 105 ALA A N 1
ATOM 815 C CA . ALA A 1 105 ? -4.943 -2.006 -8.346 1.00 70.88 105 ALA A CA 1
ATOM 816 C C . ALA A 1 105 ? -4.189 -1.491 -9.572 1.00 70.88 105 ALA A C 1
ATOM 818 O O . ALA A 1 105 ? -4.807 -0.967 -10.497 1.00 70.88 105 ALA A O 1
ATOM 819 N N . CYS A 1 106 ? -2.876 -1.719 -9.645 1.00 76.06 106 CYS A N 1
ATOM 820 C CA . CYS A 1 106 ? -2.141 -1.310 -10.826 1.00 76.06 106 CYS A CA 1
ATOM 821 C C . CYS A 1 106 ? -2.170 -2.376 -11.928 1.00 76.06 106 CYS A C 1
ATOM 823 O O . CYS A 1 106 ? -1.546 -3.444 -11.849 1.00 76.06 106 CYS A O 1
ATOM 825 N N . ILE A 1 107 ? -2.908 -2.047 -12.986 1.00 63.38 107 ILE A N 1
ATOM 826 C CA . ILE A 1 107 ? -3.294 -2.958 -14.069 1.00 63.38 107 ILE A CA 1
ATOM 827 C C . ILE A 1 107 ? -2.213 -3.059 -15.167 1.00 63.38 107 ILE A C 1
ATOM 829 O O . ILE A 1 107 ? -2.175 -4.049 -15.896 1.00 63.38 107 ILE A O 1
ATOM 833 N N . ASN A 1 108 ? -1.263 -2.119 -15.236 1.00 56.47 108 ASN A N 1
ATOM 834 C CA . ASN A 1 108 ? -0.270 -2.031 -16.315 1.00 56.47 108 ASN A CA 1
ATOM 835 C C . ASN A 1 108 ? 1.190 -2.125 -15.833 1.00 56.47 108 ASN A C 1
ATOM 837 O O . ASN A 1 108 ? 1.487 -2.097 -14.638 1.00 56.47 108 ASN A O 1
ATOM 841 N N . ASN A 1 109 ? 2.114 -2.128 -16.803 1.00 54.84 109 ASN A N 1
ATOM 842 C CA . ASN A 1 109 ? 3.526 -1.760 -16.622 1.00 54.84 109 ASN A CA 1
ATOM 843 C C . ASN A 1 109 ? 3.719 -0.302 -16.141 1.00 54.84 109 ASN A C 1
ATOM 845 O O . ASN A 1 109 ? 4.851 0.144 -16.021 1.00 54.84 109 ASN A O 1
ATOM 849 N N . ASP A 1 110 ? 2.649 0.439 -15.857 1.00 56.41 110 ASP A N 1
ATOM 850 C CA . ASP A 1 110 ? 2.720 1.816 -15.360 1.00 56.41 110 ASP A CA 1
ATOM 851 C C . ASP A 1 110 ? 3.134 1.880 -13.875 1.00 56.41 110 ASP A C 1
ATOM 853 O O . ASP A 1 110 ? 3.705 2.876 -13.448 1.00 56.41 110 ASP A O 1
ATOM 857 N N . CYS A 1 111 ? 2.950 0.793 -13.105 1.00 61.28 111 CYS A N 1
ATOM 858 C CA . CYS A 1 111 ? 3.601 0.629 -11.790 1.00 61.28 111 CYS A CA 1
ATOM 859 C C . CYS A 1 111 ? 5.054 0.174 -11.901 1.00 61.28 111 CYS A C 1
ATOM 861 O O . CYS A 1 111 ? 5.748 0.114 -10.888 1.00 61.28 111 CYS A O 1
ATOM 863 N N . LEU A 1 112 ? 5.497 -0.264 -13.084 1.00 58.50 112 LEU A N 1
ATOM 864 C CA . LEU A 1 112 ? 6.888 -0.642 -13.275 1.00 58.50 112 LEU A CA 1
ATOM 865 C C . LEU A 1 112 ? 7.692 0.644 -13.401 1.00 58.50 112 LEU A C 1
ATOM 867 O O . LEU A 1 112 ? 7.518 1.434 -14.325 1.00 58.50 112 LEU A O 1
ATOM 871 N N . PHE A 1 113 ? 8.565 0.835 -12.422 1.00 62.34 113 PHE A N 1
ATOM 872 C CA . PHE A 1 113 ? 9.469 1.967 -12.308 1.00 62.34 113 PHE A CA 1
ATOM 873 C C . PHE A 1 113 ? 10.225 2.129 -13.628 1.00 62.34 113 PHE A C 1
ATOM 875 O O . PHE A 1 113 ? 10.985 1.255 -14.040 1.00 62.34 113 PHE A O 1
ATOM 882 N N . SER A 1 114 ? 9.996 3.236 -14.330 1.00 61.31 114 SER A N 1
ATOM 883 C CA . SER A 1 114 ? 10.764 3.550 -15.528 1.00 61.31 114 SER A CA 1
ATOM 884 C C . SER A 1 114 ? 11.940 4.426 -15.124 1.00 61.31 114 SER A C 1
ATOM 886 O O . SER A 1 114 ? 11.737 5.554 -14.668 1.00 61.31 114 SER A O 1
ATOM 888 N N . CYS A 1 115 ? 13.165 3.938 -15.320 1.00 66.50 115 CYS A N 1
ATOM 889 C CA . CYS A 1 115 ? 14.349 4.787 -15.281 1.00 66.50 115 CYS A CA 1
ATOM 890 C C . CYS A 1 115 ? 14.148 5.939 -16.270 1.00 66.50 115 CYS A C 1
ATOM 892 O O . CYS A 1 115 ? 14.109 5.729 -17.483 1.00 66.50 115 CYS A O 1
ATOM 894 N N . SER A 1 116 ? 13.992 7.160 -15.763 1.00 62.22 116 SER A N 1
ATOM 895 C CA . SER A 1 116 ? 13.729 8.361 -16.555 1.00 62.22 116 SER A CA 1
ATOM 896 C C . SER A 1 116 ? 14.997 8.836 -17.269 1.00 62.22 116 SER A C 1
ATOM 898 O O . SER A 1 116 ? 15.462 9.947 -17.064 1.00 62.22 116 SER A O 1
ATOM 900 N N . SER A 1 117 ? 15.582 7.997 -18.134 1.00 58.22 117 SER A N 1
ATOM 901 C CA . SER A 1 117 ? 16.751 8.263 -19.002 1.00 58.22 117 SER A CA 1
ATOM 902 C C . SER A 1 117 ? 18.035 8.798 -18.336 1.00 58.22 117 SER A C 1
ATOM 904 O O . SER A 1 117 ? 19.048 8.931 -19.014 1.00 58.22 117 SER A O 1
ATOM 906 N N . SER A 1 118 ? 18.025 9.080 -17.035 1.00 61.00 118 SER A N 1
ATOM 907 C CA . SER A 1 118 ? 19.169 9.525 -16.248 1.00 61.00 118 SER A CA 1
ATOM 908 C C . SER A 1 118 ? 19.707 8.392 -15.387 1.00 61.00 118 SER A C 1
ATOM 910 O O . SER A 1 118 ? 18.932 7.655 -14.771 1.00 61.00 118 SER A O 1
ATOM 912 N N . ASP A 1 119 ? 21.029 8.309 -15.300 1.00 72.25 119 ASP A N 1
ATOM 913 C CA . ASP A 1 119 ? 21.706 7.378 -14.406 1.00 72.25 119 ASP A CA 1
ATOM 914 C C . ASP A 1 119 ? 21.467 7.764 -12.941 1.00 72.25 119 ASP A C 1
ATOM 916 O O . ASP A 1 119 ? 21.475 8.946 -12.582 1.00 72.25 119 ASP A O 1
ATOM 920 N N . GLY A 1 120 ? 21.256 6.772 -12.078 1.00 80.81 120 GLY A N 1
ATOM 921 C CA . GLY A 1 120 ? 20.985 7.013 -10.662 1.00 80.81 120 GLY A CA 1
ATOM 922 C C . GLY A 1 120 ? 20.413 5.804 -9.936 1.00 80.81 120 GLY A C 1
ATOM 923 O O . GLY A 1 120 ? 20.208 4.748 -10.529 1.00 80.81 120 GLY A O 1
ATOM 924 N N . ASN A 1 121 ? 20.145 5.971 -8.643 1.00 81.12 121 ASN A N 1
ATOM 925 C CA . ASN A 1 121 ? 19.474 4.961 -7.831 1.00 81.12 121 ASN A CA 1
ATOM 926 C C . ASN A 1 121 ? 18.030 5.394 -7.600 1.00 81.12 121 ASN A C 1
ATOM 928 O O . ASN A 1 121 ? 17.787 6.524 -7.175 1.00 81.12 121 ASN A O 1
ATOM 932 N N . ILE A 1 122 ? 17.091 4.489 -7.842 1.00 78.62 122 ILE A N 1
ATOM 933 C CA . ILE A 1 122 ? 15.670 4.695 -7.570 1.00 78.62 122 ILE A CA 1
ATOM 934 C C . ILE A 1 122 ? 15.275 3.688 -6.498 1.00 78.62 122 ILE A C 1
ATOM 936 O O . ILE A 1 122 ? 15.539 2.496 -6.645 1.00 78.62 122 ILE A O 1
ATOM 940 N N . ALA A 1 123 ? 14.700 4.167 -5.397 1.00 76.75 123 ALA A N 1
ATOM 941 C CA . ALA A 1 123 ? 14.179 3.282 -4.362 1.00 76.75 123 ALA A CA 1
ATOM 942 C C . ALA A 1 123 ? 13.040 2.434 -4.936 1.00 76.75 123 ALA A C 1
ATOM 944 O O . ALA A 1 123 ? 12.257 2.934 -5.745 1.00 76.75 123 ALA A O 1
ATOM 945 N N . ASP A 1 124 ? 12.938 1.174 -4.518 1.00 74.19 124 ASP A N 1
ATOM 946 C CA . ASP A 1 124 ? 11.704 0.436 -4.747 1.00 74.19 124 ASP A CA 1
ATOM 947 C C . ASP A 1 124 ? 10.603 1.105 -3.898 1.00 74.19 124 ASP A C 1
ATOM 949 O O . ASP A 1 124 ? 10.763 1.237 -2.682 1.00 74.19 124 ASP A O 1
ATOM 953 N N . PRO A 1 125 ? 9.516 1.603 -4.505 1.00 66.06 125 PRO A N 1
ATOM 954 C CA . PRO A 1 125 ? 8.467 2.310 -3.776 1.00 66.06 125 PRO A CA 1
ATOM 955 C C . PRO A 1 125 ? 7.615 1.393 -2.890 1.00 66.06 125 PRO A C 1
ATOM 957 O O . PRO A 1 125 ? 6.782 1.892 -2.136 1.00 66.06 125 PRO A O 1
ATOM 960 N N . LEU A 1 126 ? 7.797 0.072 -2.976 1.00 63.94 126 LEU A N 1
ATOM 961 C CA . LEU A 1 126 ? 7.068 -0.928 -2.196 1.00 63.94 126 LEU A CA 1
ATOM 962 C C . LEU A 1 126 ? 7.972 -1.665 -1.197 1.00 63.94 126 LEU A C 1
ATOM 964 O O . LEU A 1 126 ? 7.472 -2.181 -0.198 1.00 63.94 126 LEU A O 1
ATOM 968 N N . ASP A 1 127 ? 9.288 -1.691 -1.427 1.00 67.50 127 ASP A N 1
ATOM 969 C CA . ASP A 1 127 ? 10.275 -2.277 -0.517 1.00 67.50 127 ASP A CA 1
ATOM 970 C C . ASP A 1 127 ? 11.422 -1.297 -0.218 1.00 67.50 127 ASP A C 1
ATOM 972 O O . ASP A 1 127 ? 12.396 -1.180 -0.960 1.00 67.50 127 ASP A O 1
ATOM 976 N N . CYS A 1 128 ? 11.371 -0.640 0.945 1.00 73.69 128 CYS A N 1
ATOM 977 C CA . CYS A 1 128 ? 12.430 0.273 1.397 1.00 73.69 128 CYS A CA 1
ATOM 978 C C . CYS A 1 128 ? 13.806 -0.409 1.575 1.00 73.69 128 CYS A C 1
ATOM 980 O O . CYS A 1 128 ? 14.836 0.258 1.712 1.00 73.69 128 CYS A O 1
ATOM 982 N N . GLY A 1 129 ? 13.838 -1.742 1.618 1.00 78.81 129 GLY A N 1
ATOM 983 C CA . GLY A 1 129 ? 15.040 -2.558 1.635 1.00 78.81 129 GLY A CA 1
ATOM 984 C C . GLY A 1 129 ? 15.618 -2.828 0.250 1.00 78.81 129 GLY A C 1
ATOM 985 O O . GLY A 1 129 ? 16.622 -3.536 0.178 1.00 78.81 129 GLY A O 1
ATOM 986 N N . ILE A 1 130 ? 15.034 -2.295 -0.825 1.00 83.38 130 ILE A N 1
ATOM 987 C CA . ILE A 1 130 ? 15.456 -2.509 -2.209 1.00 83.38 130 ILE A CA 1
ATOM 988 C C . ILE A 1 130 ? 15.587 -1.171 -2.948 1.00 83.38 130 ILE A C 1
ATOM 990 O O . ILE A 1 130 ? 14.850 -0.212 -2.731 1.00 83.38 130 ILE A O 1
ATOM 994 N N . PHE A 1 131 ? 16.553 -1.108 -3.8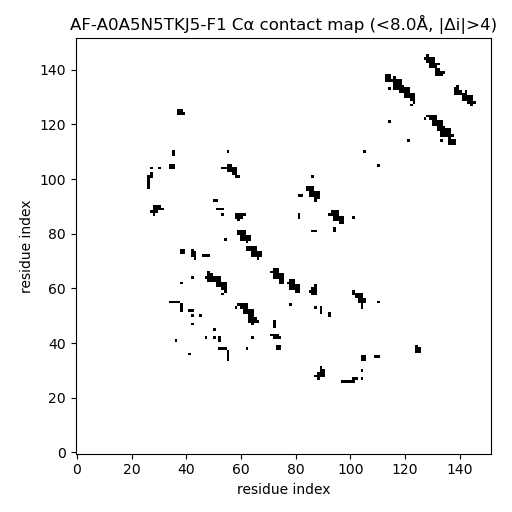56 1.00 83.00 131 PHE A N 1
ATOM 995 C CA . PHE A 1 131 ? 16.677 -0.056 -4.853 1.00 83.00 131 PHE A CA 1
ATOM 996 C C . PHE A 1 131 ? 17.063 -0.656 -6.210 1.00 83.00 131 PHE A C 1
ATOM 998 O O . PHE A 1 131 ? 17.571 -1.776 -6.303 1.00 83.00 131 PHE A O 1
ATOM 1005 N N . TYR A 1 132 ? 16.846 0.110 -7.270 1.00 83.88 132 TYR A N 1
ATOM 1006 C CA . TYR A 1 132 ? 17.253 -0.204 -8.634 1.00 83.88 132 TYR A CA 1
ATOM 1007 C C . TYR A 1 132 ? 18.301 0.802 -9.089 1.00 83.88 132 TYR A C 1
ATOM 1009 O O . TYR A 1 132 ? 18.213 1.992 -8.779 1.00 83.88 132 TYR A O 1
ATOM 1017 N N . VAL A 1 133 ? 19.294 0.327 -9.834 1.00 86.12 133 VAL A N 1
ATOM 1018 C CA . VAL A 1 133 ? 20.285 1.185 -10.483 1.00 86.12 133 VAL A CA 1
ATOM 1019 C C . VAL A 1 133 ? 19.857 1.397 -11.925 1.00 86.12 133 VAL A C 1
ATOM 1021 O O . VAL A 1 133 ? 19.690 0.438 -12.676 1.00 86.12 133 VAL A O 1
ATOM 1024 N N . CYS A 1 134 ? 19.698 2.654 -12.305 1.00 85.12 134 CYS A N 1
ATOM 1025 C CA . CYS A 1 134 ? 19.429 3.072 -13.667 1.00 85.12 134 CYS A CA 1
ATOM 1026 C C . CYS A 1 134 ? 20.743 3.348 -14.395 1.00 85.12 134 CYS A C 1
ATOM 1028 O O . CYS A 1 134 ? 21.564 4.123 -13.901 1.00 85.12 134 CYS A O 1
ATOM 1030 N N . ILE A 1 135 ? 20.924 2.718 -15.558 1.00 80.88 135 ILE A N 1
ATOM 1031 C CA . ILE A 1 135 ? 22.045 2.947 -16.477 1.00 80.88 135 ILE A CA 1
ATOM 1032 C C . ILE A 1 135 ? 21.479 3.051 -17.896 1.00 80.88 135 ILE A C 1
ATOM 1034 O O . ILE A 1 135 ? 20.834 2.113 -18.371 1.00 80.88 135 ILE A O 1
ATOM 1038 N N . ASP A 1 136 ? 21.684 4.187 -18.565 1.00 80.06 136 ASP A N 1
ATOM 1039 C CA . ASP A 1 136 ? 21.197 4.450 -19.931 1.00 80.06 136 ASP A CA 1
ATOM 1040 C C . ASP A 1 136 ? 19.681 4.199 -20.094 1.00 80.06 136 ASP A C 1
ATOM 1042 O O . ASP A 1 136 ? 19.214 3.618 -21.076 1.00 80.06 136 ASP A O 1
ATOM 1046 N N . GLY A 1 137 ? 18.892 4.580 -19.082 1.00 72.38 137 GLY A N 1
ATOM 1047 C CA . GLY A 1 137 ? 17.439 4.366 -19.060 1.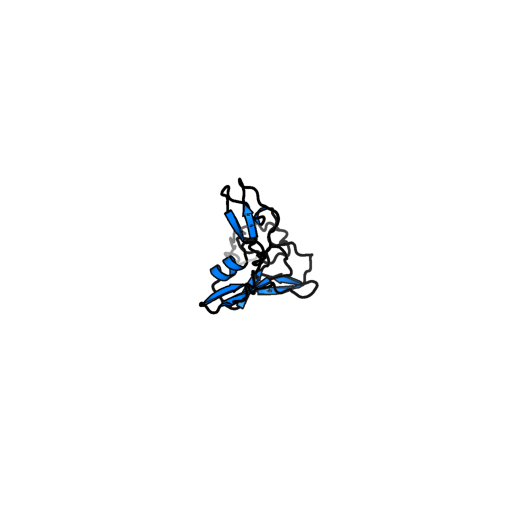00 72.38 137 GLY A CA 1
ATOM 1048 C C . GLY A 1 137 ? 16.998 2.912 -18.842 1.00 72.38 137 GLY A C 1
ATOM 1049 O O . GLY A 1 137 ? 15.801 2.637 -18.879 1.00 72.38 137 GLY A O 1
ATOM 1050 N N . ASN A 1 138 ? 17.927 1.989 -18.580 1.00 75.69 138 ASN A N 1
ATOM 1051 C CA . ASN A 1 138 ? 17.629 0.602 -18.230 1.00 75.69 138 ASN A CA 1
ATOM 1052 C C . ASN A 1 138 ? 17.839 0.367 -16.733 1.00 75.69 138 ASN A C 1
ATOM 1054 O O . ASN A 1 138 ? 18.818 0.837 -16.156 1.00 75.69 138 ASN A O 1
ATOM 1058 N N . GLN A 1 139 ? 16.940 -0.398 -16.117 1.00 77.56 139 GLN A N 1
ATOM 1059 C CA . GLN A 1 139 ? 17.051 -0.770 -14.709 1.00 77.56 139 GLN A CA 1
ATOM 1060 C C . GLN A 1 139 ? 17.901 -2.029 -14.514 1.00 77.56 139 GLN A C 1
ATOM 1062 O O . GLN A 1 139 ? 17.849 -2.975 -15.307 1.00 77.56 139 GLN A O 1
ATOM 1067 N N . SER A 1 140 ? 18.643 -2.070 -13.413 1.00 80.69 140 SER A N 1
ATOM 1068 C CA . SER A 1 140 ? 19.244 -3.292 -12.890 1.00 80.69 140 SER A CA 1
ATOM 1069 C C . SER A 1 140 ? 18.173 -4.252 -12.350 1.00 80.69 140 SER A C 1
ATOM 1071 O O . SER A 1 140 ? 17.031 -3.856 -12.110 1.00 80.69 140 SER A O 1
ATOM 1073 N N . PRO A 1 141 ? 18.530 -5.514 -12.059 1.00 80.62 141 PRO A N 1
ATOM 1074 C CA . PRO A 1 141 ? 17.773 -6.318 -11.103 1.00 80.62 141 PRO A CA 1
ATOM 1075 C C . PRO A 1 141 ? 17.655 -5.606 -9.744 1.00 80.62 141 PRO A C 1
ATOM 1077 O O . PRO A 1 141 ? 18.480 -4.745 -9.429 1.00 80.62 141 PRO A O 1
ATOM 1080 N N . ALA A 1 142 ? 16.665 -6.000 -8.939 1.00 77.50 142 ALA A N 1
ATOM 1081 C CA . ALA A 1 142 ? 16.476 -5.511 -7.575 1.00 77.50 142 ALA A CA 1
ATOM 1082 C C . ALA A 1 142 ? 17.761 -5.666 -6.744 1.00 77.50 142 ALA A C 1
ATOM 1084 O O . ALA A 1 142 ? 18.319 -6.764 -6.641 1.00 77.50 142 ALA A O 1
ATOM 1085 N N . VAL A 1 143 ? 18.227 -4.567 -6.151 1.00 83.38 143 VAL A N 1
ATOM 1086 C CA . VAL A 1 143 ? 19.407 -4.537 -5.287 1.00 83.38 143 VAL A CA 1
ATOM 1087 C C . VAL A 1 143 ? 18.956 -4.284 -3.861 1.00 83.38 143 VAL A C 1
ATOM 1089 O O . VAL A 1 143 ? 18.392 -3.238 -3.561 1.00 83.38 143 VAL A O 1
ATOM 1092 N N . SER A 1 144 ? 19.222 -5.220 -2.952 1.00 84.19 144 SER A N 1
ATOM 1093 C CA . SER A 1 144 ? 18.917 -4.989 -1.542 1.00 84.19 144 SER A CA 1
ATOM 1094 C C . SER A 1 144 ? 19.835 -3.918 -0.950 1.00 84.19 144 SER A C 1
ATOM 1096 O O . SER A 1 144 ? 21.062 -3.991 -1.070 1.00 84.19 144 SER A O 1
ATOM 1098 N N . CYS A 1 145 ? 19.246 -2.965 -0.238 1.00 80.50 145 CYS A N 1
ATOM 1099 C CA . CYS A 1 145 ? 19.921 -2.056 0.670 1.00 80.50 145 CYS A CA 1
ATOM 1100 C C . CYS A 1 145 ? 20.731 -2.880 1.678 1.00 80.50 145 CYS A C 1
ATOM 1102 O O . CYS A 1 145 ? 20.187 -3.514 2.586 1.00 80.50 145 CYS A O 1
ATOM 1104 N N . GLN A 1 146 ? 22.055 -2.886 1.541 1.00 75.69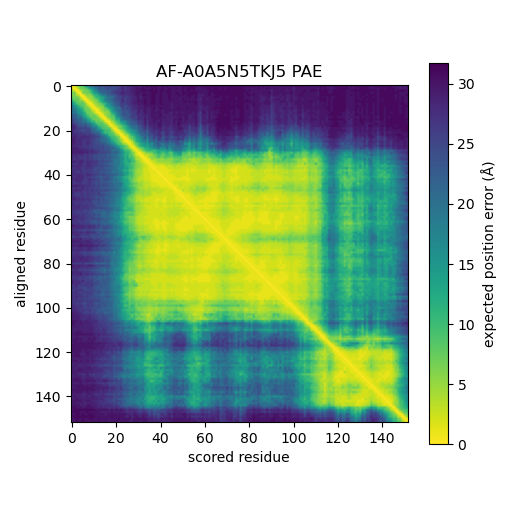 146 GLN A N 1
ATOM 1105 C CA . GLN A 1 146 ? 22.903 -3.471 2.568 1.00 75.69 146 GLN A CA 1
ATOM 1106 C C . GLN A 1 146 ? 22.871 -2.543 3.781 1.00 75.69 146 GLN A C 1
ATOM 1108 O O . GLN A 1 146 ? 23.484 -1.478 3.770 1.00 75.69 146 GLN A O 1
ATOM 1113 N N . ARG A 1 147 ? 22.184 -2.950 4.856 1.00 58.00 147 ARG A N 1
ATOM 1114 C CA . ARG A 1 147 ? 22.457 -2.389 6.182 1.00 58.00 147 ARG A CA 1
ATOM 1115 C C . ARG A 1 147 ? 23.883 -2.788 6.541 1.00 58.00 147 ARG A C 1
ATOM 1117 O O . ARG A 1 147 ? 24.105 -3.844 7.130 1.00 58.00 147 ARG A O 1
ATOM 1124 N N . THR A 1 148 ? 24.864 -1.959 6.202 1.00 54.28 148 THR A N 1
ATOM 1125 C CA . THR A 1 148 ? 26.163 -2.034 6.861 1.00 54.28 148 THR A CA 1
ATOM 1126 C C . THR A 1 148 ? 25.935 -1.659 8.318 1.00 54.28 148 THR A C 1
ATOM 1128 O O . THR A 1 148 ? 25.972 -0.492 8.699 1.00 54.28 148 THR A O 1
ATOM 1131 N N . SER A 1 149 ? 25.663 -2.669 9.147 1.00 51.16 149 SER A N 1
ATOM 1132 C CA . SER A 1 149 ? 25.938 -2.610 10.576 1.00 51.16 149 SER A CA 1
ATOM 1133 C C . SER A 1 149 ? 27.456 -2.563 10.726 1.00 51.16 149 SER A C 1
ATOM 1135 O O . SER A 1 149 ? 28.116 -3.560 11.001 1.00 51.16 149 SER A O 1
ATOM 1137 N N . THR A 1 150 ? 28.039 -1.400 10.468 1.00 43.50 150 THR A N 1
ATOM 1138 C CA . THR A 1 150 ? 29.354 -1.080 11.004 1.00 43.50 150 THR A CA 1
ATOM 1139 C C . THR A 1 150 ? 29.128 -0.625 12.432 1.00 43.50 150 THR A C 1
ATOM 1141 O O . THR A 1 150 ? 28.802 0.528 12.689 1.00 43.50 150 THR A O 1
ATOM 1144 N N . LEU A 1 151 ? 29.240 -1.599 13.338 1.00 44.03 151 LEU A N 1
ATOM 1145 C CA . LEU A 1 151 ? 29.666 -1.395 14.718 1.00 44.03 151 LEU A CA 1
ATOM 1146 C C . LEU A 1 151 ? 30.761 -0.324 14.765 1.00 44.03 151 LEU A C 1
ATOM 1148 O O . LEU A 1 151 ? 31.839 -0.573 14.231 1.00 44.03 151 LEU A O 1
ATOM 1152 N N . PHE A 1 152 ? 30.486 0.799 15.424 1.00 41.09 152 PHE A N 1
ATOM 1153 C CA . PHE A 1 152 ? 31.457 1.591 16.180 1.00 41.09 152 PHE A CA 1
ATOM 1154 C C . PHE A 1 152 ? 30.743 2.265 17.350 1.00 41.09 152 PHE A C 1
ATOM 1156 O O . PHE A 1 152 ? 29.627 2.786 17.133 1.00 41.09 152 PHE A O 1
#

pLDDT: mean 74.22, std 18.85, range [35.34, 96.75]

Sequence (152 aa):
MKGSLYILSLVIFIELASNEVYGFEPQVGTLPDDPCIDPWTACSNANVLLYKVYDPMDCHKYYQCIKDSEGNILPTDNPLSCDAGQYFNYAEQNCATEDIPCSKACINNDCLFSCSSSDGNIADPLDCGIFYVCIDGNQSPAVSCQRTSTLF